Protein AF-A0A847Y600-F1 (afdb_monomer_lite)

Radius of gyration: 29.7 Å; chains: 1; bounding box: 43×110×58 Å

Sequence (163 aa):
MSGNIWHEGTRDFLIGTSVIGIFGCAVLGFAYVFSPKDSNVSLPEPTPIVFQTETADFIKDNPAIPTEIPTAVDSGILNPLTGTFYPRASDPSNLARACVSLPSGGTVFGGMAVLGPNPSRFNDIQEAEIFSPQGASLGKADTGSIPNTFSLVRPGTVVCQNR

Secondary structure (DSSP, 8-state):
------------SSSTTSSTTTTGGGSTTSS-S---------PPP-------------------------------EE-TTT--EE-EE--TTSS---EEE--TT--HHHHHHHHSS-TT-TTS--EEEEE-TTS-EEEEEETTB--GGGGGPPTT-EEEE--

Structure (mmCIF, N/CA/C/O backbone):
data_AF-A0A847Y600-F1
#
_entry.id   AF-A0A847Y600-F1
#
loop_
_atom_site.group_PDB
_atom_site.id
_atom_site.type_symbol
_atom_site.label_atom_id
_atom_site.label_alt_id
_atom_site.label_comp_id
_atom_site.label_asym_id
_atom_site.label_entity_id
_atom_site.label_seq_id
_atom_site.pdbx_PDB_ins_code
_atom_site.Cartn_x
_atom_site.Cartn_y
_atom_site.Cartn_z
_atom_site.occupancy
_atom_site.B_iso_or_equiv
_atom_site.auth_seq_id
_atom_site.auth_comp_id
_atom_site.auth_asym_id
_atom_site.auth_atom_id
_atom_site.pdbx_PDB_model_num
ATOM 1 N N . MET A 1 1 ? -23.376 -54.071 -23.435 1.00 44.19 1 MET A N 1
ATOM 2 C CA . MET A 1 1 ? -22.757 -54.265 -22.110 1.00 44.19 1 MET A CA 1
ATOM 3 C C . MET A 1 1 ? -22.880 -52.953 -21.366 1.00 44.19 1 MET A C 1
ATOM 5 O O . MET A 1 1 ? -22.422 -51.935 -21.865 1.00 44.19 1 MET A O 1
ATOM 9 N N . SER A 1 2 ? -23.646 -52.995 -20.282 1.00 44.16 2 SER A N 1
ATOM 10 C CA . SER A 1 2 ? -24.051 -51.875 -19.434 1.00 44.16 2 SER A CA 1
ATOM 11 C C . SER A 1 2 ? -22.929 -51.428 -18.498 1.00 44.16 2 SER A C 1
ATOM 13 O O . SER A 1 2 ? -22.090 -52.245 -18.125 1.00 44.16 2 SER A O 1
ATOM 15 N N . GLY A 1 3 ? -22.978 -50.172 -18.048 1.00 40.69 3 GLY A N 1
ATOM 16 C CA . GLY A 1 3 ? -22.152 -49.696 -16.940 1.00 40.69 3 GLY A CA 1
ATOM 17 C C . GLY A 1 3 ? -22.361 -48.219 -16.613 1.00 40.69 3 GLY A C 1
ATOM 18 O O . GLY A 1 3 ? -21.469 -47.417 -16.850 1.00 40.69 3 GLY A O 1
ATOM 19 N N . ASN A 1 4 ? -23.534 -47.866 -16.078 1.00 46.00 4 ASN A N 1
ATOM 20 C CA . ASN A 1 4 ? -23.754 -46.592 -15.386 1.00 46.00 4 ASN A CA 1
ATOM 21 C C . ASN A 1 4 ? -23.179 -46.707 -13.969 1.00 46.00 4 ASN A C 1
ATOM 23 O O . ASN A 1 4 ? -23.604 -47.587 -13.221 1.00 46.00 4 ASN A O 1
ATOM 27 N N . ILE A 1 5 ? -22.264 -45.814 -13.591 1.00 57.59 5 ILE A N 1
ATOM 28 C CA . ILE A 1 5 ? -21.802 -45.663 -12.207 1.00 57.59 5 ILE A CA 1
ATOM 29 C C . ILE A 1 5 ? -22.367 -44.345 -11.687 1.00 57.59 5 ILE A C 1
ATOM 31 O O . ILE A 1 5 ? -21.894 -43.260 -12.014 1.00 57.59 5 ILE A O 1
ATOM 35 N N . TRP A 1 6 ? -23.435 -44.482 -10.910 1.00 45.81 6 TRP A N 1
ATOM 36 C CA . TRP A 1 6 ? -23.969 -43.457 -10.031 1.00 45.81 6 TRP A CA 1
ATOM 37 C C . TRP A 1 6 ? -23.053 -43.355 -8.812 1.00 45.81 6 TRP A C 1
ATOM 39 O O . TRP A 1 6 ? -22.753 -44.375 -8.195 1.00 45.81 6 TRP A O 1
ATOM 49 N N . HIS A 1 7 ? -22.625 -42.145 -8.456 1.00 49.94 7 HIS A N 1
ATOM 50 C CA . HIS A 1 7 ? -22.020 -41.880 -7.154 1.00 49.94 7 HIS A CA 1
ATOM 51 C C . HIS A 1 7 ? -22.979 -41.010 -6.340 1.00 49.94 7 HIS A C 1
ATOM 53 O O . HIS A 1 7 ? -23.033 -39.789 -6.477 1.00 49.94 7 HIS A O 1
ATOM 59 N N . GLU A 1 8 ? -23.776 -41.699 -5.527 1.00 53.53 8 GLU A N 1
ATOM 60 C CA . GLU A 1 8 ? -24.417 -41.176 -4.325 1.00 53.53 8 GLU A CA 1
ATOM 61 C C . GLU A 1 8 ? -23.363 -40.909 -3.238 1.00 53.53 8 GLU A C 1
ATOM 63 O O . GLU A 1 8 ? -22.351 -41.606 -3.144 1.00 53.53 8 GLU A O 1
ATOM 68 N N . GLY A 1 9 ? -23.634 -39.916 -2.390 1.00 45.69 9 GLY A N 1
ATOM 69 C CA . GLY A 1 9 ? -22.850 -39.583 -1.199 1.00 45.69 9 GLY A CA 1
ATOM 70 C C . GLY A 1 9 ? -22.326 -38.155 -1.291 1.00 45.69 9 GLY A C 1
ATOM 71 O O . GLY A 1 9 ? -21.304 -37.892 -1.906 1.00 45.69 9 GLY A O 1
ATOM 72 N N . THR A 1 10 ? -22.973 -37.155 -0.702 1.00 49.53 10 THR A N 1
ATOM 73 C CA . THR A 1 10 ? -22.933 -36.971 0.755 1.00 49.53 10 THR A CA 1
ATOM 74 C C . THR A 1 10 ? -23.947 -35.887 1.144 1.00 49.53 10 THR A C 1
ATOM 76 O O . THR A 1 10 ? -23.755 -34.705 0.868 1.00 49.53 10 THR A O 1
ATOM 79 N N . ARG A 1 11 ? -25.058 -36.289 1.774 1.00 48.00 11 ARG A N 1
ATOM 80 C CA . ARG A 1 11 ? -26.114 -35.404 2.312 1.00 48.00 11 ARG A CA 1
ATOM 81 C C . ARG A 1 11 ? -25.978 -35.217 3.832 1.00 48.00 11 ARG A C 1
ATOM 83 O O . ARG A 1 11 ? -26.984 -35.060 4.510 1.00 48.00 11 ARG A O 1
ATOM 90 N N . ASP A 1 12 ? -24.752 -35.178 4.357 1.00 49.41 12 ASP A N 1
ATOM 91 C CA . ASP A 1 12 ? -24.496 -35.164 5.811 1.00 49.41 12 ASP A CA 1
ATOM 92 C C . ASP A 1 12 ? -23.883 -33.857 6.345 1.00 49.41 12 ASP A C 1
ATOM 94 O O . ASP A 1 12 ? -23.411 -33.806 7.477 1.00 49.41 12 ASP A O 1
ATOM 98 N N . PHE A 1 13 ? -23.901 -32.762 5.577 1.00 45.06 13 PHE A N 1
ATOM 99 C CA . PHE A 1 13 ? -23.279 -31.496 6.008 1.00 45.06 13 PHE A CA 1
ATOM 100 C C . PHE A 1 13 ? -24.255 -30.452 6.586 1.00 45.06 13 PHE A C 1
ATOM 102 O O . PHE A 1 13 ? -23.884 -29.304 6.810 1.00 45.06 13 PHE A O 1
ATOM 109 N N . LEU A 1 14 ? -25.514 -30.821 6.839 1.00 48.62 14 LEU A N 1
ATOM 110 C CA . LEU A 1 14 ? -26.571 -29.869 7.225 1.00 48.62 14 LEU A CA 1
ATOM 111 C C . LEU A 1 14 ? -26.947 -29.870 8.715 1.00 48.62 14 LEU A C 1
ATOM 113 O O . LEU A 1 14 ? -27.853 -29.143 9.108 1.00 48.62 14 LEU A O 1
ATOM 117 N N . ILE A 1 15 ? -26.248 -30.632 9.563 1.00 48.16 15 ILE A N 1
ATOM 118 C CA . ILE A 1 15 ? -26.605 -30.762 10.992 1.00 48.16 15 ILE A CA 1
ATOM 119 C C . ILE A 1 15 ? -25.592 -30.056 11.925 1.00 48.16 15 ILE A C 1
ATOM 121 O O . ILE A 1 15 ? -25.885 -29.809 13.092 1.00 48.16 15 ILE A O 1
ATOM 125 N N . GLY A 1 16 ? -24.431 -29.621 11.421 1.00 40.66 16 GLY A N 1
ATOM 126 C CA . GLY A 1 16 ? -23.378 -28.991 12.238 1.00 40.66 16 GLY A CA 1
ATOM 127 C C . GLY A 1 16 ? -23.543 -27.492 12.533 1.00 40.66 16 GLY A C 1
ATOM 128 O O . GLY A 1 16 ? -22.835 -26.959 13.382 1.00 40.66 16 GLY A O 1
ATOM 129 N N . THR A 1 17 ? -24.455 -26.786 11.860 1.00 48.31 17 THR A N 1
ATOM 130 C CA . THR A 1 17 ? -24.542 -25.311 11.919 1.00 48.31 17 THR A CA 1
ATOM 131 C C . THR A 1 17 ? -25.594 -24.768 12.891 1.00 48.31 17 THR A C 1
ATOM 133 O O . THR A 1 17 ? -25.634 -23.563 13.124 1.00 48.31 17 THR A O 1
ATOM 136 N N . SER A 1 18 ? -26.417 -25.621 13.513 1.00 45.75 18 SER A N 1
ATOM 137 C CA . SER A 1 18 ? -27.538 -25.169 14.363 1.00 45.75 18 SER A CA 1
ATOM 138 C C . SER A 1 18 ? -27.221 -24.960 15.851 1.00 45.75 18 SER A C 1
ATOM 140 O O . SER A 1 18 ? -28.049 -24.392 16.556 1.00 45.75 18 SER A O 1
ATOM 142 N N . VAL A 1 19 ? -26.051 -25.360 1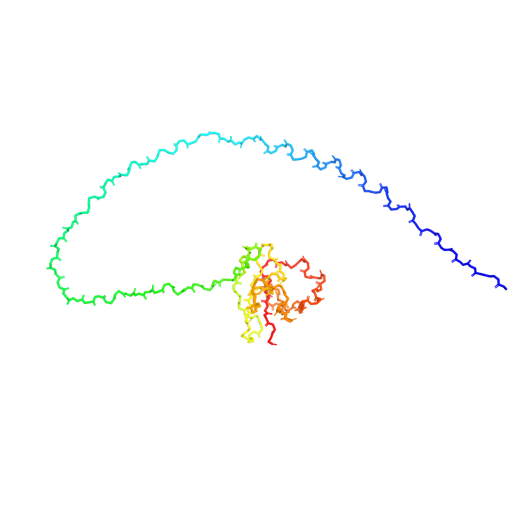6.364 1.00 47.41 19 VAL A N 1
ATOM 143 C CA . VAL A 1 19 ? -25.789 -25.305 17.825 1.00 47.41 19 VAL A CA 1
ATOM 144 C C . VAL A 1 19 ? -24.947 -24.092 18.255 1.00 47.41 19 VAL A C 1
ATOM 146 O O . VAL A 1 19 ? -24.975 -23.695 19.416 1.00 47.41 19 VAL A O 1
ATOM 149 N N . ILE A 1 20 ? -24.258 -23.417 17.329 1.00 47.16 20 ILE A N 1
ATOM 150 C CA . ILE A 1 20 ? -23.389 -22.268 17.664 1.00 47.16 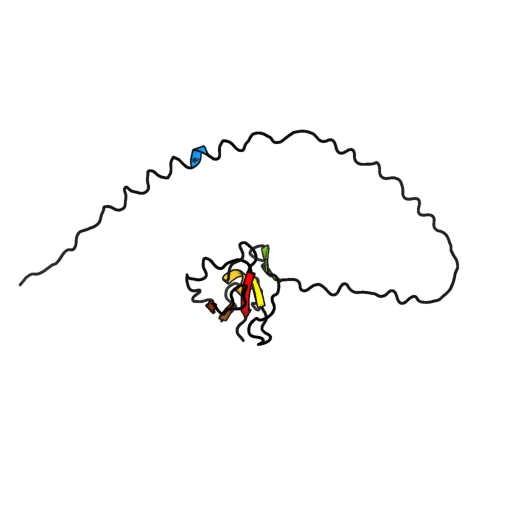20 ILE A CA 1
ATOM 151 C C . ILE A 1 20 ? -24.171 -20.934 17.683 1.00 47.16 20 ILE A C 1
ATOM 153 O O . ILE A 1 20 ? -23.734 -19.960 18.291 1.00 47.16 20 ILE A O 1
ATOM 157 N N . GLY A 1 21 ? -25.377 -20.893 17.102 1.00 42.66 21 GLY A N 1
ATOM 158 C CA . GLY A 1 21 ? -26.197 -19.678 16.995 1.00 42.66 21 GLY A CA 1
ATOM 159 C C . GLY A 1 21 ? -26.925 -19.227 18.270 1.00 42.66 21 GLY A C 1
ATOM 160 O O . GLY A 1 21 ? -27.459 -18.124 18.284 1.00 42.66 21 GLY A O 1
ATOM 161 N N . ILE A 1 22 ? -26.958 -20.032 19.340 1.00 51.53 22 ILE A N 1
ATOM 162 C CA . ILE A 1 22 ? -27.783 -19.733 20.532 1.00 51.53 22 ILE A CA 1
ATOM 163 C C . ILE A 1 22 ? -26.948 -19.193 21.708 1.00 51.53 22 ILE A C 1
ATOM 165 O O . ILE A 1 22 ? -27.457 -18.432 22.526 1.00 51.53 22 ILE A O 1
ATOM 169 N N . PHE A 1 23 ? -25.643 -19.481 21.771 1.00 46.44 23 PHE A N 1
ATOM 170 C CA . PHE A 1 23 ? -24.792 -19.008 22.876 1.00 46.44 23 PHE A CA 1
ATOM 171 C C . PHE A 1 23 ? -24.203 -17.598 22.680 1.00 46.44 23 PHE A C 1
ATOM 173 O O . PHE A 1 23 ? -23.770 -16.980 23.650 1.00 46.44 23 PHE A O 1
ATOM 180 N N . GLY A 1 24 ? -24.228 -17.043 21.462 1.00 40.22 24 GLY A N 1
ATOM 181 C CA . GLY A 1 24 ? -23.686 -15.703 21.178 1.00 40.22 24 GLY A CA 1
ATOM 182 C C . GLY A 1 24 ? -24.579 -14.532 21.614 1.00 40.22 24 GLY A C 1
ATOM 183 O O . GLY A 1 24 ? -24.079 -13.434 21.847 1.00 40.22 24 GLY A O 1
ATOM 184 N N . CYS A 1 25 ? -25.888 -14.747 21.778 1.00 47.16 25 CYS A N 1
ATOM 185 C CA . CYS A 1 25 ? -26.829 -13.674 22.129 1.00 47.16 25 CYS A CA 1
ATOM 186 C C . CYS A 1 25 ? -26.863 -13.320 23.627 1.00 47.16 25 CYS A C 1
ATOM 188 O O . CYS A 1 25 ? -27.445 -12.301 23.985 1.00 47.16 25 CYS A O 1
ATOM 190 N N . ALA A 1 26 ? -26.224 -14.099 24.506 1.00 46.31 26 ALA A N 1
ATOM 191 C CA . ALA A 1 26 ? -26.248 -13.837 25.950 1.00 46.31 26 ALA A CA 1
ATOM 192 C C . ALA A 1 26 ? -25.151 -12.866 26.437 1.00 46.31 26 ALA A C 1
ATOM 194 O O . ALA A 1 26 ? -25.263 -12.329 27.536 1.00 46.31 26 ALA A O 1
ATOM 195 N N . VAL A 1 27 ? -24.109 -12.598 25.639 1.00 49.31 27 VAL A N 1
ATOM 196 C CA . VAL A 1 27 ? -22.963 -11.765 26.075 1.00 49.31 27 VAL A CA 1
ATOM 197 C C . VAL A 1 27 ? -23.139 -10.278 25.727 1.00 49.31 27 VAL A C 1
ATOM 199 O O . VAL A 1 27 ? -22.507 -9.420 26.335 1.00 49.31 27 VAL A O 1
ATOM 202 N N . LEU A 1 28 ? -24.063 -9.931 24.825 1.00 48.41 28 LEU A N 1
ATOM 203 C CA . LEU A 1 28 ? -24.344 -8.531 24.467 1.00 48.41 28 LEU A CA 1
ATOM 204 C C . LEU A 1 28 ? -25.354 -7.833 25.400 1.00 48.41 28 LEU A C 1
ATOM 206 O O . LEU A 1 28 ? -25.589 -6.637 25.257 1.00 48.41 28 LEU A O 1
ATOM 210 N N . GLY A 1 29 ? -25.923 -8.543 26.380 1.00 44.69 29 GLY A N 1
ATOM 211 C CA . GLY A 1 29 ? -26.898 -7.985 27.326 1.00 44.69 29 GLY A CA 1
ATOM 212 C C . GLY A 1 29 ? -26.310 -7.322 28.578 1.00 44.69 29 GLY A C 1
ATOM 213 O O . GLY A 1 29 ? -27.057 -6.701 29.325 1.00 44.69 29 GLY A O 1
ATOM 214 N N . PHE A 1 30 ? -25.000 -7.439 28.836 1.00 44.31 30 PHE A N 1
ATOM 215 C CA . PHE A 1 30 ? -24.411 -7.021 30.121 1.00 44.31 30 PHE A CA 1
ATOM 216 C C . PHE A 1 30 ? -23.583 -5.726 30.079 1.00 44.31 30 PHE A C 1
ATOM 218 O O . PHE A 1 30 ? -23.104 -5.275 31.114 1.00 44.31 30 PHE A O 1
ATOM 225 N N . ALA A 1 31 ? -23.440 -5.086 28.916 1.00 46.91 31 ALA A N 1
ATOM 226 C CA . ALA A 1 31 ? -22.665 -3.847 28.775 1.00 46.91 31 ALA A CA 1
ATOM 227 C C . ALA A 1 31 ? -23.527 -2.564 28.777 1.00 46.91 31 ALA A C 1
ATOM 229 O O . ALA A 1 31 ? -23.074 -1.523 28.313 1.00 46.91 31 ALA A O 1
ATOM 230 N N . TYR A 1 32 ? -24.771 -2.629 29.274 1.00 48.75 32 TYR A N 1
ATOM 231 C CA . TYR A 1 32 ? -25.732 -1.511 29.247 1.00 48.75 32 TYR A CA 1
ATOM 232 C C . TYR A 1 32 ? -26.017 -0.872 30.616 1.00 48.75 32 TYR A C 1
ATOM 234 O O . TYR A 1 32 ? -27.071 -0.271 30.819 1.00 48.75 32 TYR A O 1
ATOM 242 N N . VAL A 1 33 ? -25.097 -0.975 31.575 1.00 53.62 33 VAL A N 1
ATOM 243 C CA . VAL A 1 33 ? -25.223 -0.288 32.867 1.00 53.62 33 VAL A CA 1
ATOM 244 C C . VAL A 1 33 ? -23.884 0.356 33.200 1.00 53.62 33 VAL A C 1
ATOM 246 O O . VAL A 1 33 ? -22.852 -0.282 33.044 1.00 53.62 33 VAL A O 1
ATOM 249 N N . PHE A 1 34 ? -23.935 1.607 33.658 1.00 51.44 34 PHE A N 1
ATOM 250 C CA . PHE A 1 34 ? -22.830 2.534 33.956 1.00 51.44 34 PHE A CA 1
ATOM 251 C C . PHE A 1 34 ? -22.450 3.506 32.834 1.00 51.44 34 PHE A C 1
ATOM 253 O O . PHE A 1 34 ? -21.294 3.619 32.443 1.00 51.44 34 PHE A O 1
ATOM 260 N N . SER A 1 35 ? -23.420 4.321 32.413 1.00 49.97 35 SER A N 1
ATOM 261 C CA . SER A 1 35 ? -23.106 5.697 32.017 1.00 49.97 35 SER A CA 1
ATOM 262 C C . SER A 1 35 ? -23.304 6.587 33.254 1.00 49.97 35 SER A C 1
ATOM 264 O O . SER A 1 35 ? -24.455 6.809 33.642 1.00 49.97 35 SER A O 1
ATOM 266 N N . PRO A 1 36 ? -22.236 7.036 33.943 1.00 58.03 36 PRO A N 1
ATOM 267 C CA . PRO A 1 36 ? -22.376 7.987 35.035 1.00 58.03 36 PRO A CA 1
ATOM 268 C C . PRO A 1 36 ? -22.911 9.311 34.490 1.00 58.03 36 PRO A C 1
ATOM 270 O O . PRO A 1 36 ? -22.409 9.870 33.515 1.00 58.03 36 PRO A O 1
ATOM 273 N N . LYS A 1 37 ? -23.988 9.761 35.126 1.00 47.34 37 LYS A N 1
ATOM 274 C CA . LYS A 1 37 ? -24.637 11.045 34.913 1.00 47.34 37 LYS A CA 1
ATOM 275 C C . LYS A 1 37 ? -23.839 12.135 35.638 1.00 47.34 37 LYS A C 1
ATOM 277 O O . LYS A 1 37 ? -23.336 11.902 36.733 1.00 47.34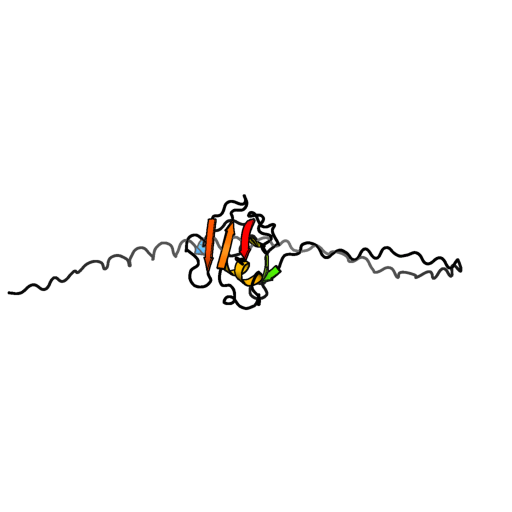 37 LYS A O 1
ATOM 282 N N . ASP A 1 38 ? -23.825 13.310 35.020 1.00 45.94 38 ASP A N 1
ATOM 283 C CA . ASP A 1 38 ? -23.547 14.623 35.604 1.00 45.94 38 ASP A CA 1
ATOM 284 C C . ASP A 1 38 ? -22.082 14.982 35.908 1.00 45.94 38 ASP A C 1
ATOM 286 O O . ASP A 1 38 ? -21.500 14.688 36.949 1.00 45.94 38 ASP A O 1
ATOM 290 N N . SER A 1 39 ? -21.513 15.785 35.011 1.00 47.91 39 SER A N 1
ATOM 291 C CA . SER A 1 39 ? -20.524 16.796 35.379 1.00 47.91 39 SER A CA 1
ATOM 292 C C . SER A 1 39 ? -20.883 18.086 34.656 1.00 47.91 39 SER A C 1
ATOM 294 O O . SER A 1 39 ? -20.605 18.263 33.472 1.00 47.91 39 SER A O 1
ATOM 296 N N . ASN A 1 40 ? -21.562 18.966 35.395 1.00 52.91 40 ASN A N 1
ATOM 297 C CA . ASN A 1 40 ? -21.727 20.376 35.066 1.00 52.91 40 ASN A CA 1
ATOM 298 C C . ASN A 1 40 ? -20.336 21.003 34.916 1.00 52.91 40 ASN A C 1
ATOM 300 O O . ASN A 1 40 ? -19.716 21.408 35.898 1.00 52.91 40 ASN A O 1
ATOM 304 N N . VAL A 1 41 ? -19.841 21.081 33.684 1.00 52.91 41 VAL A N 1
ATOM 305 C CA . VAL A 1 41 ? -18.726 21.962 33.344 1.00 52.91 41 VAL A CA 1
ATOM 306 C C . VAL A 1 41 ? -19.312 23.363 33.222 1.00 52.91 41 VAL A C 1
ATOM 308 O O . VAL A 1 41 ? -19.941 23.708 32.225 1.00 52.91 41 VAL A O 1
ATOM 311 N N . SER A 1 42 ? -19.149 24.153 34.282 1.00 53.66 42 SER A N 1
ATOM 312 C CA . SER A 1 42 ? -19.360 25.598 34.244 1.00 53.66 42 SER A CA 1
ATOM 313 C C . SER A 1 42 ? -18.429 26.181 33.184 1.00 53.66 42 SER A C 1
ATOM 315 O O . SER A 1 42 ? -17.212 26.185 33.371 1.00 53.66 42 SER A O 1
ATOM 317 N N . LEU A 1 43 ? -18.987 26.654 32.067 1.00 59.72 43 LEU A N 1
ATOM 318 C CA . LEU A 1 43 ? -18.239 27.487 31.131 1.00 59.72 43 LEU A CA 1
ATOM 319 C C . LEU A 1 43 ? -17.816 28.763 31.873 1.00 59.72 43 LEU A C 1
ATOM 321 O O . LEU A 1 43 ? -18.680 29.413 32.468 1.00 59.72 43 LEU A O 1
ATOM 325 N N . PRO A 1 44 ? -16.528 29.141 31.865 1.00 65.12 44 PRO A N 1
ATOM 326 C CA . PRO A 1 44 ? -16.143 30.466 32.310 1.00 65.12 44 PRO A CA 1
ATOM 327 C C . PRO A 1 44 ? -16.755 31.504 31.364 1.00 65.12 44 PRO A C 1
ATOM 329 O O . PRO A 1 44 ? -16.698 31.373 30.139 1.00 65.12 44 PRO A O 1
ATOM 332 N N . GLU A 1 45 ? -17.376 32.513 31.964 1.00 68.19 45 GLU A N 1
ATOM 333 C CA . GLU A 1 45 ? -17.922 33.693 31.301 1.00 68.19 45 GLU A CA 1
ATOM 334 C C . GLU A 1 45 ? -16.845 34.328 30.398 1.00 68.19 45 GLU A C 1
ATOM 336 O O . GLU A 1 45 ? -15.706 34.498 30.846 1.00 68.19 45 GLU A O 1
ATOM 341 N N . PRO A 1 46 ? -17.149 34.660 29.130 1.00 59.09 46 PRO A N 1
ATOM 342 C CA . PRO A 1 46 ? -16.183 35.304 28.255 1.00 59.09 46 PRO A CA 1
ATOM 343 C C . PRO A 1 46 ? -15.891 36.711 28.779 1.00 59.09 46 PRO A C 1
ATOM 345 O O . PRO A 1 46 ? -16.712 37.621 28.665 1.00 59.09 46 PRO A O 1
ATOM 348 N N . THR A 1 47 ? -14.707 36.900 29.354 1.00 62.12 47 THR A N 1
ATOM 349 C CA . THR A 1 47 ? -14.188 38.225 29.683 1.00 62.12 47 THR A CA 1
ATOM 350 C C . THR A 1 47 ? -14.078 39.042 28.393 1.00 62.12 47 THR A C 1
ATOM 352 O O . THR A 1 47 ? -13.473 38.570 27.425 1.00 62.12 47 THR A O 1
ATOM 355 N N . PRO A 1 48 ? -14.636 40.264 28.333 1.00 54.69 48 PRO A N 1
ATOM 356 C CA . PRO A 1 48 ? -14.450 41.125 27.178 1.00 54.69 48 PRO A CA 1
ATOM 357 C C . PRO A 1 48 ? -12.965 41.475 27.059 1.00 54.69 48 PRO A C 1
ATOM 359 O O . PRO A 1 48 ? -12.386 42.122 27.933 1.00 54.69 48 PRO A O 1
ATOM 362 N N . ILE A 1 49 ? -12.344 41.025 25.971 1.00 57.38 49 ILE A N 1
ATOM 363 C CA . ILE A 1 49 ? -10.987 41.413 25.595 1.00 57.38 49 ILE A CA 1
ATOM 364 C C . ILE A 1 49 ? -11.051 42.893 25.216 1.00 57.38 49 ILE A C 1
ATOM 366 O O . ILE A 1 49 ? -11.518 43.260 24.138 1.00 57.38 49 ILE A O 1
ATOM 370 N N . VAL A 1 50 ? -10.618 43.758 26.132 1.00 52.12 50 VAL A N 1
ATOM 371 C CA . VAL A 1 50 ? -10.373 45.170 25.840 1.00 52.12 50 VAL A CA 1
ATOM 372 C C . VAL A 1 50 ? -9.136 45.225 24.949 1.00 52.12 50 VAL A C 1
ATOM 374 O O . VAL A 1 50 ? -8.013 45.070 25.423 1.00 52.12 50 VAL A O 1
ATOM 377 N N . PHE A 1 51 ? -9.341 45.426 23.648 1.00 50.12 51 PHE A N 1
ATOM 378 C CA . PHE A 1 51 ? -8.266 45.786 22.729 1.00 50.12 51 PHE A CA 1
ATOM 379 C C . PHE A 1 51 ? -7.772 47.189 23.092 1.00 50.12 51 PHE A C 1
ATOM 381 O O . PHE A 1 51 ? -8.324 48.196 22.647 1.00 50.12 51 PHE A O 1
ATOM 388 N N . GLN A 1 52 ? -6.733 47.265 23.924 1.00 48.34 52 GLN A N 1
ATOM 389 C CA . GLN A 1 52 ? -5.936 48.478 24.024 1.00 48.34 52 GLN A CA 1
ATOM 390 C C . GLN A 1 52 ? -5.173 48.624 22.710 1.00 48.34 52 GLN A C 1
ATOM 392 O O . GLN A 1 52 ? -4.225 47.897 22.426 1.00 48.34 52 GLN A O 1
ATOM 397 N N . THR A 1 53 ? -5.651 49.543 21.877 1.00 56.25 53 THR A N 1
ATOM 398 C CA . THR A 1 53 ? -4.891 50.028 20.730 1.00 56.25 53 THR A CA 1
ATOM 399 C C . THR A 1 53 ? -3.844 50.984 21.291 1.00 56.25 53 THR A C 1
ATOM 401 O O . THR A 1 53 ? -4.110 52.173 21.449 1.00 56.25 53 THR A O 1
ATOM 404 N N . GLU A 1 54 ? -2.679 50.460 21.677 1.00 52.34 54 GLU A N 1
ATOM 405 C CA . GLU A 1 54 ? -1.503 51.307 21.844 1.00 52.34 54 GLU A CA 1
ATOM 406 C C . GLU A 1 54 ? -1.073 51.772 20.454 1.00 52.34 54 GLU A C 1
ATOM 408 O O . GLU A 1 54 ? 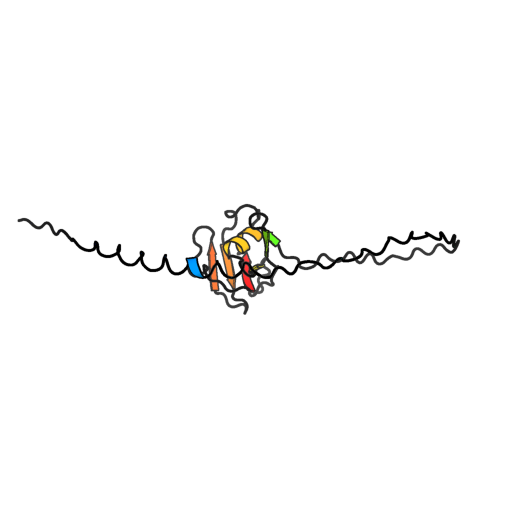-0.539 51.016 19.643 1.00 52.34 54 GLU A O 1
ATOM 413 N N . THR A 1 55 ? -1.350 53.041 20.171 1.00 57.31 55 THR A N 1
ATOM 414 C CA . THR A 1 55 ? -0.775 53.767 19.044 1.00 57.31 55 THR A CA 1
ATOM 415 C C . THR A 1 55 ? 0.714 53.973 19.329 1.00 57.31 55 THR A C 1
ATOM 417 O O . THR A 1 55 ? 1.123 55.014 19.839 1.00 57.31 55 THR A O 1
ATOM 420 N N . ALA A 1 56 ? 1.523 52.951 19.050 1.00 50.66 56 ALA A N 1
ATOM 421 C CA . ALA A 1 56 ? 2.975 53.047 19.052 1.00 50.66 56 ALA A CA 1
ATOM 422 C C . ALA A 1 56 ? 3.454 53.386 17.636 1.00 50.66 56 ALA A C 1
ATOM 424 O O . ALA A 1 56 ? 3.542 52.545 16.743 1.00 50.66 56 ALA A O 1
ATOM 425 N N . ASP A 1 57 ? 3.727 54.668 17.453 1.00 54.53 57 ASP A N 1
ATOM 426 C CA . ASP A 1 57 ? 4.286 55.282 16.261 1.00 54.53 57 ASP A CA 1
ATOM 427 C C . ASP A 1 57 ? 5.802 55.017 16.220 1.00 54.53 57 ASP A C 1
ATOM 429 O O . ASP A 1 57 ? 6.574 55.856 16.664 1.00 54.53 57 ASP A O 1
ATOM 433 N N . PHE A 1 58 ? 6.262 53.833 15.784 1.00 42.88 58 PHE A N 1
ATOM 434 C CA . PHE A 1 58 ? 7.704 53.558 15.657 1.00 42.88 58 PHE A CA 1
ATOM 435 C C . PHE A 1 58 ? 8.068 52.619 14.486 1.00 42.88 58 PHE A C 1
ATOM 437 O O . PHE A 1 58 ? 7.858 51.414 14.520 1.00 42.88 58 PHE A O 1
ATOM 444 N N . ILE A 1 59 ? 8.726 53.243 13.503 1.00 51.94 59 ILE A N 1
ATOM 445 C CA . ILE A 1 59 ? 9.831 52.756 12.656 1.00 51.94 59 ILE A CA 1
ATOM 446 C C . ILE A 1 59 ? 9.526 51.682 11.595 1.00 51.94 59 ILE A C 1
ATOM 448 O O . ILE A 1 59 ? 9.332 50.496 11.834 1.00 51.94 59 ILE A O 1
ATOM 452 N N . LYS A 1 60 ? 9.640 52.169 10.356 1.00 49.59 60 LYS A N 1
ATOM 453 C CA . LYS A 1 60 ? 9.844 51.472 9.088 1.00 49.59 60 LYS A CA 1
ATOM 454 C C . LYS A 1 60 ? 11.120 50.618 9.123 1.00 49.59 60 LYS A C 1
ATOM 456 O O . LYS A 1 60 ? 12.146 51.032 8.601 1.00 49.59 60 LYS A O 1
ATOM 461 N N . ASP A 1 61 ? 11.012 49.416 9.663 1.00 48.97 61 ASP A N 1
ATOM 462 C CA . ASP A 1 61 ? 11.869 48.289 9.309 1.00 48.97 61 ASP A CA 1
ATOM 463 C C . ASP A 1 61 ? 10.946 47.122 9.001 1.00 48.97 61 ASP A C 1
ATOM 465 O O . ASP A 1 61 ? 10.236 46.649 9.876 1.00 48.97 61 ASP A O 1
ATOM 469 N N . ASN A 1 62 ? 10.900 46.721 7.730 1.00 53.78 62 ASN A N 1
ATOM 470 C CA . ASN A 1 62 ? 10.144 45.568 7.256 1.00 53.78 62 ASN A CA 1
ATOM 471 C C . ASN A 1 62 ? 10.731 44.312 7.916 1.00 53.78 62 ASN A C 1
ATOM 473 O O . ASN A 1 62 ? 11.776 43.843 7.449 1.00 53.78 62 ASN A O 1
ATOM 477 N N . PRO A 1 63 ? 10.118 43.746 8.973 1.00 48.25 63 PRO A N 1
ATOM 478 C CA . PRO A 1 63 ? 10.560 42.463 9.462 1.00 48.25 63 PRO A CA 1
ATOM 479 C C . PRO A 1 63 ? 10.087 41.497 8.387 1.00 48.25 63 PRO A C 1
ATOM 481 O O . PRO A 1 63 ? 8.885 41.351 8.162 1.00 48.25 63 PRO A O 1
ATOM 484 N N . ALA A 1 64 ? 11.019 40.866 7.677 1.00 55.81 64 ALA A N 1
ATOM 485 C CA . ALA A 1 64 ? 10.682 39.658 6.953 1.00 55.81 64 ALA A CA 1
ATOM 486 C C . ALA A 1 64 ? 10.146 38.687 8.007 1.00 55.81 64 ALA A C 1
ATOM 488 O O . ALA A 1 64 ? 10.922 38.044 8.709 1.00 55.81 64 ALA A O 1
ATOM 489 N N . ILE A 1 65 ? 8.822 38.655 8.182 1.00 53.66 65 ILE A N 1
ATOM 490 C CA . ILE A 1 65 ? 8.145 37.591 8.903 1.00 53.66 65 ILE A CA 1
ATOM 491 C C . ILE A 1 65 ? 8.660 36.339 8.204 1.00 53.66 65 ILE A C 1
ATOM 493 O O . ILE A 1 65 ? 8.439 36.221 6.990 1.00 53.66 65 ILE A O 1
ATOM 497 N N . PRO A 1 66 ? 9.392 35.443 8.890 1.00 49.12 66 PRO A N 1
ATOM 498 C CA . PRO A 1 66 ? 9.680 34.149 8.323 1.00 49.12 66 PRO A CA 1
ATOM 499 C C . PRO A 1 66 ? 8.307 33.532 8.114 1.00 49.12 66 PRO A C 1
ATOM 501 O O . PRO A 1 66 ? 7.645 33.095 9.051 1.00 49.12 66 PRO A O 1
ATOM 504 N N . THR A 1 67 ? 7.825 33.586 6.878 1.00 51.75 67 THR A N 1
ATOM 505 C CA . THR A 1 67 ? 6.721 32.749 6.458 1.00 51.75 67 THR A CA 1
ATOM 506 C C . THR A 1 67 ? 7.356 31.375 6.354 1.00 51.75 67 THR A C 1
ATOM 508 O O . THR A 1 67 ? 7.705 30.917 5.269 1.00 51.75 67 THR A O 1
ATOM 511 N N . GLU A 1 68 ? 7.592 30.740 7.504 1.00 47.28 68 GLU A N 1
ATOM 512 C CA . GLU A 1 68 ? 7.584 29.293 7.562 1.00 47.28 68 GLU A CA 1
ATOM 513 C C . GLU A 1 68 ? 6.170 28.913 7.142 1.00 47.28 68 GLU A C 1
ATOM 515 O O . GLU A 1 68 ? 5.238 28.840 7.938 1.00 47.28 68 GLU A O 1
ATOM 520 N N . ILE A 1 69 ? 5.987 28.760 5.831 1.00 51.81 69 ILE A N 1
ATOM 521 C CA . ILE A 1 69 ? 4.939 27.905 5.309 1.00 51.81 69 ILE A CA 1
ATOM 522 C C . ILE A 1 69 ? 5.176 26.599 6.064 1.00 51.81 69 ILE A C 1
ATOM 524 O O . ILE A 1 69 ? 6.280 26.063 5.932 1.00 51.81 69 ILE A O 1
ATOM 528 N N . PRO A 1 70 ? 4.240 26.100 6.891 1.00 47.06 70 PRO A N 1
ATOM 529 C CA . PRO A 1 70 ? 4.380 24.753 7.400 1.00 47.06 70 PRO A CA 1
ATOM 530 C C . PRO A 1 70 ? 4.460 23.880 6.155 1.00 47.06 70 PRO A C 1
ATOM 532 O O . PRO A 1 70 ? 3.472 23.730 5.437 1.00 47.06 70 PRO A O 1
ATOM 535 N N . THR A 1 71 ? 5.668 23.417 5.829 1.00 42.91 71 THR A N 1
ATOM 536 C CA . THR A 1 71 ? 5.919 22.493 4.734 1.00 42.91 71 THR A CA 1
ATOM 537 C C . THR A 1 71 ? 4.979 21.342 5.010 1.00 42.91 71 THR A C 1
ATOM 539 O O . THR A 1 71 ? 5.159 20.650 6.011 1.00 42.91 71 THR A O 1
ATOM 542 N N . ALA A 1 72 ? 3.893 21.254 4.236 1.00 49.25 72 ALA A N 1
ATOM 543 C CA . ALA A 1 72 ? 2.823 20.313 4.493 1.00 49.25 72 ALA A CA 1
ATOM 544 C C . ALA A 1 72 ? 3.473 18.939 4.624 1.00 49.25 72 ALA A C 1
ATOM 546 O O . ALA A 1 72 ? 4.074 18.432 3.677 1.00 49.25 72 ALA A O 1
ATOM 547 N N . VAL A 1 73 ? 3.432 18.441 5.858 1.00 48.81 73 VAL A N 1
ATOM 548 C CA . VAL A 1 73 ? 4.017 17.193 6.333 1.00 48.81 73 VAL A CA 1
ATOM 549 C C . VAL A 1 73 ? 3.741 16.098 5.316 1.00 48.81 73 VAL A C 1
ATOM 551 O O . VAL A 1 73 ? 2.676 16.137 4.696 1.00 48.81 73 VAL A O 1
ATOM 554 N N . ASP A 1 74 ? 4.677 15.151 5.196 1.00 57.22 74 ASP A N 1
ATOM 555 C CA . ASP A 1 74 ? 4.607 13.817 4.578 1.00 57.22 74 ASP A CA 1
ATOM 556 C C . ASP A 1 74 ? 3.270 13.092 4.811 1.00 57.22 74 ASP A C 1
ATOM 558 O O . ASP A 1 74 ? 3.158 12.061 5.477 1.00 57.22 74 ASP A O 1
ATOM 562 N N . SER A 1 75 ? 2.201 13.671 4.296 1.00 73.62 75 SER A N 1
ATOM 563 C CA . SER A 1 75 ? 0.846 13.317 4.638 1.00 73.62 75 SER A CA 1
ATOM 564 C C . SER A 1 75 ? 0.450 12.247 3.650 1.00 73.62 75 SER A C 1
ATOM 566 O O . SER A 1 75 ? 0.576 12.375 2.429 1.00 73.62 75 SER A O 1
ATOM 568 N N . GLY A 1 76 ? 0.066 11.118 4.225 1.00 85.81 76 GLY A N 1
ATOM 569 C CA . GLY A 1 76 ? -0.583 10.034 3.527 1.00 85.81 76 GLY A CA 1
ATOM 570 C C . GLY A 1 76 ? -1.724 10.468 2.619 1.00 85.81 76 GLY A C 1
ATOM 571 O O . GLY A 1 76 ? -2.131 11.625 2.542 1.00 85.81 76 GLY A O 1
ATOM 572 N N . ILE A 1 77 ? -2.272 9.486 1.930 1.00 90.75 77 ILE A N 1
ATOM 573 C CA . ILE A 1 77 ? -3.364 9.680 0.995 1.00 90.75 77 ILE A CA 1
ATOM 574 C C . ILE A 1 77 ? -4.640 9.178 1.665 1.00 90.75 77 ILE A C 1
ATOM 576 O O . ILE A 1 77 ? -4.713 8.034 2.117 1.00 90.75 77 ILE A O 1
ATOM 580 N N . LEU A 1 78 ? -5.652 10.037 1.755 1.00 90.31 78 LEU A N 1
ATOM 581 C CA . LEU A 1 78 ? -6.978 9.635 2.210 1.00 90.31 78 LEU A CA 1
ATOM 582 C C . LEU A 1 78 ? -7.697 8.915 1.068 1.00 90.31 78 LEU A C 1
ATOM 584 O O . LEU A 1 78 ? -7.869 9.484 -0.007 1.00 90.31 78 LEU A O 1
ATOM 588 N N . ASN A 1 79 ? -8.146 7.683 1.303 1.00 89.25 79 ASN A N 1
ATOM 589 C CA . ASN A 1 79 ? -9.046 7.000 0.385 1.00 89.25 79 ASN A CA 1
ATOM 590 C C . ASN A 1 79 ? -10.447 7.632 0.502 1.00 89.25 79 ASN A C 1
ATOM 592 O O . ASN A 1 79 ? -11.077 7.488 1.553 1.00 89.25 79 ASN A O 1
ATOM 596 N N . PRO A 1 80 ? -10.959 8.315 -0.537 1.00 86.44 80 PRO A N 1
ATOM 597 C CA . PRO A 1 80 ? -12.236 9.023 -0.460 1.00 86.44 80 PRO A CA 1
ATOM 598 C C . PRO A 1 80 ? -13.446 8.082 -0.370 1.00 86.44 80 PRO A C 1
ATOM 600 O O . PRO A 1 80 ? -14.513 8.515 0.055 1.00 86.44 80 PRO A O 1
ATOM 603 N N . LEU A 1 81 ? -13.300 6.807 -0.749 1.00 85.31 81 LEU A N 1
ATOM 604 C CA . LEU A 1 81 ? -14.387 5.826 -0.716 1.00 85.31 81 LEU A CA 1
ATOM 605 C C . LEU A 1 81 ? -14.547 5.194 0.664 1.00 85.31 81 LEU A C 1
ATOM 607 O O . LEU A 1 81 ? -15.665 4.973 1.117 1.00 85.31 81 LEU A O 1
ATOM 611 N N . THR A 1 82 ? -13.430 4.879 1.322 1.00 87.25 82 THR A N 1
ATOM 612 C CA . THR A 1 82 ? -13.446 4.196 2.624 1.00 87.25 82 THR A CA 1
ATOM 613 C C . THR A 1 82 ? -13.211 5.140 3.801 1.00 87.25 82 THR A C 1
ATOM 615 O O . THR A 1 82 ? -13.384 4.733 4.945 1.00 87.25 82 THR A O 1
ATOM 618 N N . GLY A 1 83 ? -12.768 6.377 3.551 1.00 89.44 83 GLY A N 1
ATOM 619 C CA . GLY A 1 83 ? -12.335 7.319 4.588 1.00 89.44 83 GLY A CA 1
ATOM 620 C C . GLY A 1 83 ? -11.038 6.903 5.293 1.00 89.44 83 GLY A C 1
ATOM 621 O O . GLY A 1 83 ? -10.666 7.484 6.309 1.00 89.44 83 GLY A O 1
ATOM 622 N N . THR A 1 84 ? -10.342 5.883 4.787 1.00 90.94 84 THR A N 1
ATOM 623 C CA . THR A 1 84 ? -9.119 5.354 5.398 1.00 90.94 84 THR A CA 1
ATOM 624 C C . THR A 1 84 ? -7.909 6.167 4.952 1.00 90.94 84 THR A C 1
ATOM 626 O O . THR A 1 84 ? -7.687 6.342 3.755 1.00 90.94 84 THR A O 1
ATOM 629 N N . PHE A 1 85 ? -7.103 6.638 5.900 1.00 93.44 85 PHE A N 1
ATOM 630 C CA . PHE A 1 85 ? -5.869 7.367 5.617 1.00 93.44 85 PHE A CA 1
ATOM 631 C C . PHE A 1 85 ? -4.676 6.414 5.495 1.00 93.44 85 PHE A C 1
ATOM 633 O O . PHE A 1 85 ? -4.389 5.668 6.427 1.00 93.44 85 PHE A O 1
ATOM 640 N N . TYR A 1 86 ? -3.973 6.460 4.365 1.00 94.25 86 TYR A N 1
ATOM 641 C CA . TYR A 1 86 ? -2.815 5.620 4.056 1.00 94.25 86 TYR A CA 1
ATOM 642 C C . TYR A 1 86 ? -1.526 6.450 4.112 1.00 94.25 86 TYR A C 1
ATOM 644 O O . TYR A 1 86 ? -1.257 7.192 3.166 1.00 94.25 86 TYR A O 1
ATOM 652 N N . PRO A 1 87 ? -0.718 6.363 5.187 1.00 95.50 87 PRO A N 1
ATOM 653 C CA . PRO A 1 87 ? 0.516 7.137 5.318 1.00 95.50 87 PRO A CA 1
ATOM 654 C C . PRO A 1 87 ? 1.487 6.839 4.176 1.00 95.50 87 PRO A C 1
ATOM 656 O O . PRO A 1 87 ? 1.656 5.675 3.806 1.00 95.50 87 PRO A O 1
ATOM 659 N N . ARG A 1 88 ? 2.160 7.867 3.646 1.00 94.38 88 ARG A N 1
ATOM 660 C CA . ARG A 1 88 ? 3.251 7.658 2.685 1.00 94.38 88 ARG A CA 1
ATOM 661 C C . ARG A 1 88 ? 4.371 6.868 3.356 1.00 94.38 88 ARG A C 1
ATOM 663 O O . ARG A 1 88 ? 4.633 7.037 4.544 1.00 94.38 88 ARG A O 1
ATOM 670 N N . ALA A 1 89 ? 5.009 5.994 2.592 1.00 94.88 89 ALA A N 1
ATOM 671 C CA . ALA A 1 89 ? 6.126 5.183 3.049 1.00 94.88 89 ALA A CA 1
ATOM 672 C C . ALA A 1 89 ? 7.298 5.314 2.075 1.00 94.88 89 ALA A C 1
ATOM 674 O O . ALA A 1 89 ? 7.100 5.541 0.881 1.00 94.88 89 ALA A O 1
ATOM 675 N N . SER A 1 90 ? 8.516 5.146 2.584 1.00 94.38 90 SER A N 1
ATOM 676 C CA . SER A 1 90 ? 9.705 5.027 1.740 1.00 94.38 90 SER A CA 1
ATOM 677 C C . SER A 1 90 ? 9.669 3.717 0.954 1.00 94.38 90 SER A C 1
ATOM 679 O O . SER A 1 90 ? 9.230 2.695 1.479 1.00 94.38 90 SER A O 1
ATOM 681 N N . ASP A 1 91 ? 10.164 3.739 -0.284 1.00 94.75 91 ASP A N 1
ATOM 682 C CA . ASP A 1 91 ? 10.283 2.546 -1.126 1.00 94.75 91 ASP A CA 1
ATOM 683 C C . ASP A 1 91 ? 11.388 1.609 -0.599 1.00 94.75 91 ASP A C 1
ATOM 685 O O . ASP A 1 91 ? 12.569 1.957 -0.707 1.00 94.75 91 ASP A O 1
ATOM 689 N N . PRO A 1 92 ? 11.059 0.403 -0.091 1.00 94.44 92 PRO A N 1
ATOM 690 C CA . PRO A 1 92 ? 12.052 -0.530 0.451 1.00 94.44 92 PRO A CA 1
ATOM 691 C C . PRO A 1 92 ? 13.051 -1.039 -0.597 1.00 94.44 92 PRO A C 1
ATOM 693 O O . PRO A 1 92 ? 14.136 -1.500 -0.252 1.00 94.44 92 PRO A O 1
ATOM 696 N N . SER A 1 93 ? 12.695 -0.957 -1.882 1.00 93.75 93 SER A N 1
ATOM 697 C CA . SER A 1 93 ? 13.544 -1.388 -2.996 1.00 93.75 93 SER A CA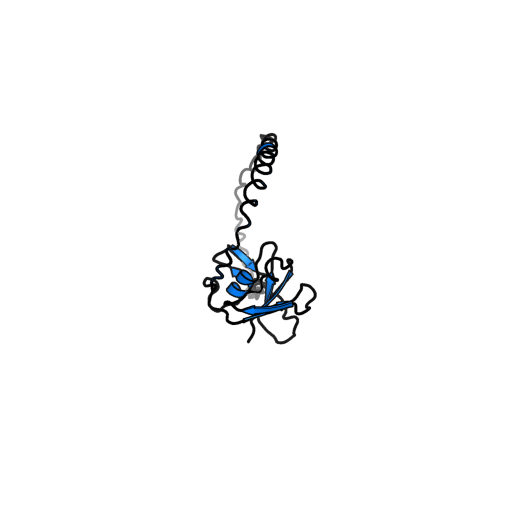 1
ATOM 698 C C . SER A 1 93 ? 14.503 -0.306 -3.502 1.00 93.75 93 SER A C 1
ATOM 700 O O . SER A 1 93 ? 15.339 -0.589 -4.356 1.00 93.75 93 SER A O 1
ATOM 702 N N . ASN A 1 94 ? 14.401 0.926 -2.985 1.00 91.00 94 ASN A N 1
ATOM 703 C CA . ASN A 1 94 ? 15.169 2.093 -3.438 1.00 91.00 94 ASN A CA 1
ATOM 704 C C . ASN A 1 94 ? 14.991 2.434 -4.934 1.00 91.00 94 ASN A C 1
ATOM 706 O O . ASN A 1 94 ? 15.863 3.055 -5.539 1.00 91.00 94 ASN A O 1
ATOM 710 N N . LEU A 1 95 ? 13.856 2.072 -5.542 1.00 90.94 95 LEU A N 1
ATOM 711 C CA . LEU A 1 95 ? 13.543 2.373 -6.948 1.00 90.94 95 LEU A CA 1
ATOM 712 C C . LEU A 1 95 ? 12.812 3.718 -7.132 1.00 90.94 95 LEU A C 1
ATOM 714 O O . LEU A 1 95 ? 12.384 4.055 -8.244 1.00 90.94 95 LEU A O 1
ATOM 718 N N . ALA A 1 96 ? 12.688 4.492 -6.048 1.00 90.00 96 ALA A N 1
ATOM 719 C CA . ALA A 1 96 ? 11.976 5.767 -5.984 1.00 90.00 96 ALA A CA 1
ATOM 720 C C . ALA A 1 96 ? 10.516 5.659 -6.465 1.00 90.00 96 ALA A C 1
ATOM 722 O O . ALA A 1 96 ? 10.032 6.510 -7.215 1.00 90.00 96 ALA A O 1
ATOM 723 N N . ARG A 1 97 ? 9.822 4.582 -6.078 1.00 91.62 97 ARG A N 1
ATOM 724 C CA . ARG A 1 97 ? 8.395 4.380 -6.366 1.00 91.62 97 ARG A CA 1
ATOM 725 C C . ARG A 1 97 ? 7.522 5.085 -5.333 1.00 91.62 97 ARG A C 1
ATOM 727 O O . ARG A 1 97 ? 7.937 5.311 -4.198 1.00 91.62 97 ARG A O 1
ATOM 734 N N . ALA A 1 98 ? 6.296 5.418 -5.728 1.00 91.75 98 ALA A N 1
ATOM 735 C CA . ALA A 1 98 ? 5.294 5.905 -4.792 1.00 91.75 98 ALA A CA 1
ATOM 736 C C . ALA A 1 98 ? 4.791 4.734 -3.942 1.00 91.75 98 ALA A C 1
ATOM 738 O O . ALA A 1 98 ? 4.325 3.729 -4.486 1.00 91.75 98 ALA A O 1
ATOM 739 N N . CYS A 1 99 ? 4.891 4.864 -2.619 1.00 94.50 99 CYS A N 1
ATOM 740 C CA . CYS A 1 99 ? 4.478 3.823 -1.691 1.00 94.50 99 CYS A CA 1
ATOM 741 C C . CYS A 1 99 ? 3.632 4.379 -0.545 1.00 94.50 99 CYS A C 1
ATOM 743 O O . CYS A 1 99 ? 3.807 5.517 -0.099 1.00 94.50 99 CYS A O 1
ATOM 745 N N . VAL A 1 100 ? 2.741 3.536 -0.033 1.00 95.06 100 VAL A N 1
ATOM 746 C CA . VAL A 1 100 ? 1.961 3.788 1.179 1.00 95.06 100 VAL A CA 1
ATOM 747 C C . VAL A 1 100 ? 2.080 2.619 2.144 1.00 95.06 100 VAL A C 1
ATOM 749 O O . VAL A 1 100 ? 2.242 1.473 1.734 1.00 95.06 100 VAL A O 1
ATOM 752 N N . SER A 1 101 ? 1.976 2.901 3.437 1.00 96.38 101 SER A N 1
ATOM 753 C CA . SER A 1 101 ? 1.861 1.877 4.473 1.00 96.38 101 SER A CA 1
ATOM 754 C C . SER A 1 101 ? 0.394 1.583 4.781 1.00 96.38 101 SER A C 1
ATOM 756 O O . SER A 1 101 ? -0.458 2.474 4.771 1.00 96.38 101 SER A O 1
ATOM 758 N N . LEU A 1 102 ? 0.082 0.318 5.057 1.00 95.00 102 LEU A N 1
ATOM 759 C CA . LEU A 1 102 ? -1.251 -0.096 5.470 1.00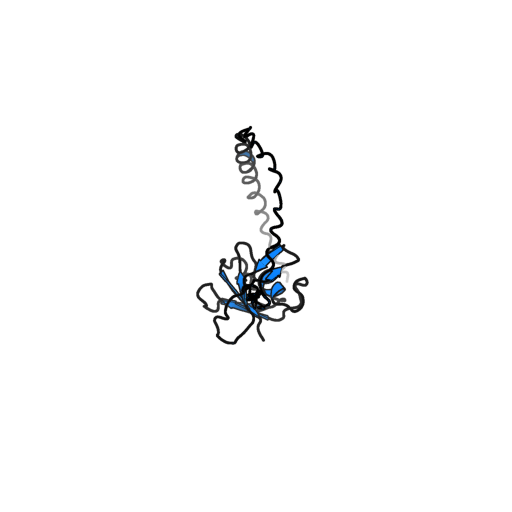 95.00 102 LEU A CA 1
ATOM 760 C C . LEU A 1 102 ? -1.494 0.313 6.930 1.00 95.00 102 LEU A C 1
ATOM 762 O O . LEU A 1 102 ? -0.775 -0.164 7.816 1.00 95.00 102 LEU A O 1
ATOM 766 N N . PRO A 1 103 ? -2.522 1.130 7.216 1.00 94.31 103 PRO A N 1
ATOM 767 C CA . PRO A 1 103 ? -2.956 1.383 8.584 1.00 94.31 103 PRO A CA 1
ATOM 768 C C . PRO A 1 103 ? -3.655 0.149 9.178 1.00 94.31 103 PRO A C 1
ATOM 770 O O . PRO A 1 103 ? -3.927 -0.840 8.491 1.00 94.31 103 PRO A O 1
ATOM 773 N N . SER A 1 104 ? -4.006 0.219 10.465 1.00 91.94 104 SER A N 1
ATOM 774 C CA . SER A 1 104 ? -4.900 -0.773 11.074 1.00 91.94 104 SER A CA 1
ATOM 775 C C . SER A 1 104 ? -6.254 -0.776 10.354 1.00 91.94 104 SER A C 1
ATOM 777 O O . SER A 1 104 ? -6.881 0.272 10.219 1.00 91.94 104 SER A O 1
ATOM 779 N N . GLY A 1 105 ? -6.682 -1.938 9.851 1.00 85.56 105 GLY A N 1
ATOM 780 C CA . GLY A 1 105 ? -7.905 -2.079 9.050 1.00 85.56 105 GLY A CA 1
ATOM 781 C C . GLY A 1 105 ? -7.784 -1.633 7.586 1.00 85.56 105 GLY A C 1
ATOM 782 O O . GLY A 1 105 ? -8.754 -1.745 6.839 1.00 85.56 105 GLY A O 1
ATOM 783 N N . GLY A 1 106 ? -6.612 -1.153 7.154 1.00 89.19 106 GLY A N 1
ATOM 784 C CA . GLY A 1 106 ? -6.331 -0.905 5.742 1.00 89.19 106 GLY A CA 1
ATOM 785 C C . GLY A 1 106 ? -6.222 -2.207 4.953 1.00 89.19 106 GLY A C 1
ATOM 786 O O . GLY A 1 106 ? -5.889 -3.258 5.498 1.00 89.19 106 GLY A O 1
ATOM 787 N N . THR A 1 107 ? -6.477 -2.140 3.650 1.00 90.31 107 THR A N 1
ATOM 788 C CA . THR A 1 107 ? -6.369 -3.297 2.751 1.00 90.31 107 THR A CA 1
ATOM 789 C C . THR A 1 107 ? -5.343 -3.028 1.664 1.00 90.31 107 THR A C 1
ATOM 791 O O . THR A 1 107 ? -5.088 -1.875 1.314 1.00 90.31 107 THR A O 1
ATOM 794 N N . VAL A 1 108 ? -4.772 -4.093 1.090 1.00 90.56 108 VAL A N 1
ATOM 795 C CA . VAL A 1 108 ? -3.900 -3.965 -0.090 1.00 90.56 108 VAL A CA 1
ATOM 796 C C . VAL A 1 108 ? -4.650 -3.268 -1.215 1.00 90.56 108 VAL A C 1
ATOM 798 O O . VAL A 1 108 ? -4.120 -2.330 -1.789 1.00 90.56 108 VAL A O 1
ATOM 801 N N . PHE A 1 109 ? -5.905 -3.652 -1.463 1.00 88.81 109 PHE A N 1
ATOM 802 C CA . PHE A 1 109 ? -6.761 -2.999 -2.454 1.00 88.81 109 PHE A CA 1
ATOM 803 C C . PHE A 1 109 ? -6.917 -1.498 -2.209 1.00 88.81 109 PHE A C 1
ATOM 805 O O . PHE A 1 109 ? -6.828 -0.716 -3.149 1.00 88.81 109 PHE A O 1
ATOM 812 N N . GLY A 1 110 ? -7.146 -1.081 -0.963 1.00 89.00 110 GLY A N 1
ATOM 813 C CA . GLY A 1 110 ? -7.268 0.334 -0.632 1.00 89.00 110 GLY A CA 1
ATOM 814 C C . GLY A 1 110 ? -5.945 1.084 -0.785 1.00 89.00 110 GLY A C 1
ATOM 815 O O . GLY A 1 110 ? -5.956 2.194 -1.309 1.00 89.00 110 GLY A O 1
ATOM 816 N N . GLY A 1 111 ? -4.829 0.461 -0.389 1.00 90.69 111 GLY A N 1
ATOM 817 C CA . GLY A 1 111 ? -3.473 0.993 -0.552 1.00 90.69 111 GLY A CA 1
ATOM 818 C C . GLY A 1 111 ? -3.042 1.091 -2.015 1.00 90.69 111 GLY A C 1
ATOM 819 O O . GLY A 1 111 ? -2.411 2.066 -2.404 1.00 90.69 111 GLY A O 1
ATOM 820 N N . MET A 1 112 ? -3.450 0.123 -2.837 1.00 90.19 112 MET A N 1
ATOM 821 C CA . MET A 1 112 ? -3.382 0.221 -4.285 1.00 90.19 112 MET A CA 1
ATOM 822 C C . MET A 1 112 ? -4.222 1.419 -4.701 1.00 90.19 112 MET A C 1
ATOM 824 O O . MET A 1 112 ? -3.628 2.414 -5.074 1.00 90.19 112 MET A O 1
ATOM 828 N N . ALA A 1 113 ? -5.550 1.397 -4.557 1.00 88.88 113 ALA A N 1
ATOM 829 C CA . ALA A 1 113 ? -6.453 2.436 -5.067 1.00 88.88 113 ALA A CA 1
ATOM 830 C C . ALA A 1 113 ? -5.965 3.878 -4.827 1.00 88.88 113 ALA A C 1
ATOM 832 O O . ALA A 1 113 ? -5.999 4.687 -5.750 1.00 88.88 113 ALA A O 1
ATOM 833 N N . VAL A 1 114 ? -5.448 4.194 -3.632 1.00 91.12 114 VAL A N 1
ATOM 834 C CA . VAL A 1 114 ? -4.930 5.540 -3.320 1.00 91.12 114 VAL A CA 1
ATOM 835 C C . VAL A 1 114 ? -3.669 5.950 -4.086 1.00 91.12 114 VAL A C 1
ATOM 837 O O . VAL A 1 114 ? -3.448 7.141 -4.276 1.00 91.12 114 VAL A O 1
ATOM 840 N N . LEU A 1 115 ? -2.848 4.994 -4.521 1.00 90.31 115 LEU A N 1
ATOM 841 C CA . LEU A 1 115 ? -1.683 5.214 -5.384 1.00 90.31 115 LEU A CA 1
ATOM 842 C C . LEU A 1 115 ? -2.057 5.338 -6.869 1.00 90.31 115 LEU A C 1
ATOM 844 O O . LEU A 1 115 ? -1.208 5.667 -7.695 1.00 90.31 115 LEU A O 1
ATOM 848 N N . GLY A 1 116 ? -3.306 5.043 -7.225 1.00 87.44 116 GLY A N 1
ATOM 849 C CA . GLY A 1 116 ? -3.776 5.086 -8.601 1.00 87.44 116 GLY A CA 1
ATOM 850 C C . GLY A 1 116 ? -3.992 6.507 -9.106 1.00 87.44 116 GLY A C 1
ATOM 851 O O . GLY A 1 116 ? -4.084 7.450 -8.318 1.00 87.44 116 GLY A O 1
ATOM 852 N N . PRO A 1 117 ? -4.145 6.682 -10.431 1.00 83.06 117 PRO A N 1
ATOM 853 C CA . PRO A 1 117 ? -4.430 7.992 -11.013 1.00 83.06 117 PRO A CA 1
ATOM 854 C C . PRO A 1 117 ? -5.780 8.555 -10.541 1.00 83.06 117 PRO A C 1
ATOM 856 O O . PRO A 1 117 ? -5.977 9.769 -10.552 1.00 83.06 117 PRO A O 1
ATOM 859 N N . ASN A 1 118 ? -6.706 7.690 -10.109 1.00 83.62 118 ASN A N 1
ATOM 860 C CA . ASN A 1 118 ? -7.969 8.086 -9.507 1.00 83.62 118 ASN A CA 1
ATOM 861 C C . ASN A 1 118 ? -8.235 7.305 -8.204 1.00 83.62 118 ASN A C 1
ATOM 863 O O . ASN A 1 118 ? -8.720 6.175 -8.260 1.00 83.62 118 ASN A O 1
ATOM 867 N N . PRO A 1 119 ? -8.028 7.912 -7.022 1.00 78.31 119 PRO A N 1
ATOM 868 C CA . PRO A 1 119 ? -8.243 7.247 -5.735 1.00 78.31 119 PRO A CA 1
ATOM 869 C C . PRO A 1 119 ? -9.718 6.927 -5.439 1.00 78.31 119 PRO A C 1
ATOM 871 O O . PRO A 1 119 ? -10.017 6.230 -4.472 1.00 78.31 119 PRO A O 1
ATOM 874 N N . SER A 1 120 ? -10.646 7.412 -6.273 1.00 80.00 120 SER A N 1
ATOM 875 C CA . SER A 1 120 ? -12.076 7.085 -6.206 1.00 80.00 120 SER A CA 1
ATOM 876 C C . SER A 1 120 ? -12.469 5.909 -7.110 1.00 80.00 120 SER A C 1
ATOM 878 O O . SER A 1 120 ? -13.656 5.602 -7.220 1.00 80.00 120 SER A O 1
ATOM 880 N N . ARG A 1 121 ? -11.516 5.260 -7.796 1.00 75.56 121 ARG A N 1
ATOM 881 C CA . ARG A 1 121 ? -11.765 4.110 -8.677 1.00 75.56 121 ARG A CA 1
ATOM 882 C C . ARG A 1 121 ? -10.781 2.983 -8.377 1.00 75.56 121 ARG A C 1
ATOM 884 O O . ARG A 1 121 ? -9.575 3.154 -8.467 1.00 75.56 121 ARG A O 1
ATOM 891 N N . PHE A 1 122 ? -11.303 1.797 -8.073 1.00 65.94 122 PHE A N 1
ATOM 892 C CA . PHE A 1 122 ? -10.477 0.632 -7.730 1.00 65.94 122 PHE A CA 1
ATOM 893 C C . PHE A 1 122 ? -9.759 -0.013 -8.928 1.00 65.94 122 PHE A C 1
ATOM 895 O O . PHE A 1 122 ? -8.837 -0.794 -8.725 1.00 65.94 122 PHE A O 1
ATOM 902 N N . ASN A 1 123 ? -10.153 0.312 -10.162 1.00 63.38 123 ASN A N 1
ATOM 903 C CA . ASN A 1 123 ? -9.747 -0.438 -11.357 1.00 63.38 123 ASN A CA 1
ATOM 904 C C . ASN A 1 123 ? -8.543 0.165 -12.100 1.00 63.38 123 ASN A C 1
ATOM 906 O O . ASN A 1 123 ? -8.132 -0.379 -13.120 1.00 63.38 123 ASN A O 1
ATOM 910 N N . ASP A 1 124 ? -7.983 1.280 -11.623 1.00 61.75 124 ASP A N 1
ATOM 911 C CA . ASP A 1 124 ? -7.034 2.077 -12.413 1.00 61.75 124 ASP A CA 1
ATOM 912 C C . ASP A 1 124 ? -5.553 1.722 -12.157 1.00 61.75 124 ASP A C 1
ATOM 914 O O . ASP A 1 124 ? -4.658 2.414 -12.642 1.00 61.75 124 ASP A O 1
ATOM 918 N N . ILE A 1 125 ? -5.265 0.651 -11.406 1.00 64.06 125 ILE A N 1
ATOM 919 C CA . ILE A 1 125 ? -3.889 0.243 -11.077 1.00 64.06 125 ILE A CA 1
ATOM 920 C C . ILE A 1 125 ? -3.617 -1.142 -11.603 1.00 64.06 125 ILE A C 1
ATOM 922 O O . ILE A 1 125 ? -4.286 -2.106 -11.240 1.00 64.06 125 ILE A O 1
ATOM 926 N N . GLN A 1 126 ? -2.606 -1.215 -12.455 1.00 72.19 126 GLN A N 1
ATOM 927 C CA . GLN A 1 126 ? -2.254 -2.440 -13.150 1.00 72.19 126 GLN A CA 1
ATOM 928 C C . GLN A 1 126 ? -1.528 -3.393 -12.201 1.00 72.19 126 GLN A C 1
ATOM 930 O O . GLN A 1 126 ? -1.942 -4.538 -12.075 1.00 72.19 126 GLN A O 1
ATOM 935 N N . GLU A 1 127 ? -0.523 -2.910 -11.462 1.00 86.94 127 GLU A N 1
ATOM 936 C CA . GLU A 1 127 ? 0.295 -3.750 -10.585 1.00 86.94 127 GLU A CA 1
ATOM 937 C C . GLU A 1 127 ? 0.864 -2.968 -9.391 1.00 86.94 127 GLU A C 1
ATOM 939 O O . GLU A 1 127 ? 1.247 -1.799 -9.500 1.00 86.94 127 GLU A O 1
ATOM 944 N N . ALA A 1 128 ? 0.979 -3.639 -8.249 1.00 91.00 128 ALA A N 1
ATOM 945 C CA . ALA A 1 128 ? 1.671 -3.145 -7.070 1.00 91.00 128 ALA A CA 1
ATOM 946 C C . ALA A 1 128 ? 2.575 -4.225 -6.472 1.00 91.00 128 ALA A C 1
ATOM 948 O O . ALA A 1 128 ? 2.261 -5.415 -6.507 1.00 91.00 128 ALA A O 1
ATOM 949 N N . GLU A 1 129 ? 3.697 -3.807 -5.895 1.00 93.62 129 GLU A N 1
ATOM 950 C CA . GLU A 1 129 ? 4.565 -4.681 -5.111 1.00 93.62 129 GLU A CA 1
ATOM 951 C C . GLU A 1 129 ? 4.321 -4.459 -3.621 1.00 93.62 129 GLU A C 1
ATOM 953 O O . GLU A 1 129 ? 4.139 -3.329 -3.164 1.00 93.62 129 GLU A O 1
ATOM 958 N N . ILE A 1 130 ? 4.294 -5.553 -2.868 1.00 94.19 130 ILE A N 1
ATOM 959 C CA . ILE A 1 130 ? 3.901 -5.563 -1.466 1.00 94.19 130 ILE A CA 1
ATOM 960 C C . ILE A 1 130 ? 5.100 -5.998 -0.642 1.00 94.19 130 ILE A C 1
ATOM 962 O O . ILE A 1 130 ? 5.693 -7.046 -0.887 1.00 94.19 130 ILE A O 1
ATOM 966 N N . PHE A 1 131 ? 5.425 -5.210 0.372 1.00 95.38 131 PHE A N 1
ATOM 967 C CA . PHE A 1 131 ? 6.539 -5.438 1.274 1.00 95.38 131 PHE A CA 1
ATOM 968 C C . PHE A 1 131 ? 6.044 -5.587 2.704 1.00 95.38 131 PHE A C 1
ATOM 970 O O . PHE A 1 131 ? 5.110 -4.914 3.139 1.00 95.38 131 PHE A O 1
ATOM 977 N N . SER A 1 132 ? 6.705 -6.443 3.471 1.00 95.00 132 SER A N 1
ATOM 978 C CA . SER A 1 132 ? 6.497 -6.526 4.908 1.00 95.00 132 SER A CA 1
ATOM 979 C C . SER A 1 132 ? 6.870 -5.197 5.584 1.00 95.00 132 SER A C 1
ATOM 981 O O . SER A 1 132 ? 7.624 -4.407 5.013 1.00 95.00 132 SER A O 1
ATOM 983 N N . PRO A 1 133 ? 6.436 -4.960 6.835 1.00 93.06 133 PRO A N 1
ATOM 984 C CA . PRO A 1 133 ? 6.887 -3.795 7.601 1.00 93.06 133 PRO A CA 1
ATOM 985 C C . PRO A 1 133 ? 8.414 -3.728 7.785 1.00 93.06 133 PRO A C 1
ATOM 987 O O . PRO A 1 133 ? 8.956 -2.678 8.103 1.00 93.06 133 PRO A O 1
ATOM 990 N N . GLN A 1 134 ? 9.111 -4.856 7.607 1.00 95.06 134 GLN A N 1
ATOM 991 C CA . GLN A 1 134 ? 10.571 -4.957 7.665 1.00 95.06 134 GLN A CA 1
ATOM 992 C C . GLN A 1 134 ? 11.240 -4.731 6.294 1.00 95.06 134 GLN A C 1
ATOM 994 O O . GLN A 1 134 ? 12.457 -4.836 6.193 1.00 95.06 134 GLN A O 1
ATOM 999 N N . GLY A 1 135 ? 10.464 -4.464 5.238 1.00 93.94 135 GLY A N 1
ATOM 1000 C CA . GLY A 1 135 ? 10.961 -4.233 3.880 1.00 93.94 135 GLY A CA 1
ATOM 1001 C C . GLY A 1 135 ? 11.193 -5.495 3.042 1.00 93.94 135 GLY A C 1
ATOM 1002 O O . GLY A 1 135 ? 11.717 -5.395 1.938 1.00 93.94 135 GLY A O 1
ATOM 1003 N N . ALA A 1 136 ? 10.805 -6.684 3.515 1.00 94.31 136 ALA A N 1
ATOM 1004 C CA . ALA A 1 136 ? 10.932 -7.915 2.728 1.00 94.31 136 ALA A CA 1
ATOM 1005 C C . ALA A 1 136 ? 9.809 -8.008 1.684 1.00 94.31 136 ALA A C 1
ATOM 1007 O O . ALA A 1 136 ? 8.644 -7.841 2.042 1.00 94.31 136 ALA A O 1
ATOM 1008 N N . SER A 1 137 ? 10.132 -8.303 0.420 1.00 93.81 137 SER A N 1
ATOM 1009 C CA . SER A 1 137 ? 9.111 -8.479 -0.625 1.00 93.81 137 SER A CA 1
ATOM 1010 C C . SER A 1 137 ? 8.226 -9.687 -0.299 1.00 93.81 137 SER A C 1
ATOM 1012 O O . SER A 1 137 ? 8.716 -10.788 -0.043 1.00 93.81 137 SER A O 1
ATOM 1014 N N . LEU A 1 138 ? 6.916 -9.457 -0.261 1.00 91.75 138 LEU A N 1
ATOM 1015 C CA . LEU A 1 138 ? 5.878 -10.467 -0.047 1.00 91.75 138 LEU A CA 1
ATOM 1016 C C . LEU A 1 138 ? 5.259 -10.930 -1.369 1.00 91.75 138 LEU A C 1
ATOM 1018 O O . LEU A 1 138 ? 4.576 -11.952 -1.398 1.00 91.75 138 LEU A O 1
ATOM 1022 N N . GLY A 1 139 ? 5.490 -10.186 -2.451 1.00 91.56 139 GLY A N 1
ATOM 1023 C CA . GLY A 1 139 ? 5.014 -10.504 -3.788 1.00 91.56 139 GLY A CA 1
ATOM 1024 C C . GLY A 1 139 ? 4.400 -9.303 -4.494 1.00 91.56 139 GLY A C 1
ATOM 1025 O O . GLY A 1 139 ? 4.565 -8.152 -4.087 1.00 91.56 139 GLY A O 1
ATOM 1026 N N . LYS A 1 140 ? 3.678 -9.597 -5.574 1.00 91.25 140 LYS A N 1
ATOM 1027 C CA . LYS A 1 140 ? 2.975 -8.613 -6.396 1.00 91.25 140 LYS A CA 1
ATOM 1028 C C . LYS A 1 140 ? 1.473 -8.863 -6.340 1.00 91.25 140 LYS A C 1
ATOM 1030 O O . LYS A 1 140 ? 1.044 -10.005 -6.174 1.00 91.25 140 LYS A O 1
ATOM 1035 N N . ALA A 1 141 ? 0.700 -7.797 -6.475 1.00 87.88 141 ALA A N 1
ATOM 1036 C CA . ALA A 1 141 ? -0.742 -7.842 -6.637 1.00 87.88 141 ALA A CA 1
ATOM 1037 C C . ALA A 1 141 ? -1.138 -7.045 -7.877 1.00 87.88 141 ALA A C 1
ATOM 1039 O O . ALA A 1 141 ? -0.604 -5.961 -8.119 1.00 87.88 141 ALA A O 1
ATOM 1040 N N . ASP A 1 142 ? -2.092 -7.574 -8.628 1.00 85.62 142 ASP A N 1
ATOM 1041 C CA . ASP A 1 142 ? -2.738 -6.882 -9.733 1.00 85.62 142 ASP A CA 1
ATOM 1042 C C . ASP A 1 142 ? -4.246 -6.772 -9.459 1.00 85.62 142 ASP A C 1
ATOM 1044 O O . ASP A 1 142 ? -4.801 -7.434 -8.577 1.00 85.62 142 ASP A O 1
ATOM 1048 N N . THR A 1 143 ? -4.929 -5.881 -10.174 1.00 72.75 143 THR A N 1
ATOM 1049 C CA . THR A 1 143 ? -6.371 -5.653 -9.983 1.00 72.75 143 THR A CA 1
ATOM 1050 C C . THR A 1 143 ? -7.236 -6.845 -10.404 1.00 72.75 143 THR A C 1
ATOM 1052 O O . THR A 1 143 ? -8.378 -6.945 -9.955 1.00 72.75 143 THR A O 1
ATOM 1055 N N . GLY A 1 144 ? -6.717 -7.757 -11.233 1.00 73.00 144 GLY A N 1
ATOM 1056 C CA . GLY A 1 144 ? -7.429 -8.957 -11.689 1.00 73.00 144 GLY A CA 1
ATOM 1057 C C . GLY A 1 144 ? -7.289 -10.156 -10.748 1.00 73.00 144 GLY A C 1
ATOM 1058 O O . GLY A 1 144 ? -8.109 -11.073 -10.772 1.00 73.00 144 GLY A O 1
ATOM 1059 N N . SER A 1 145 ? -6.261 -10.152 -9.911 1.00 70.75 145 SER A N 1
ATOM 1060 C CA . SER A 1 145 ? -5.849 -11.246 -9.058 1.00 70.75 145 SER A CA 1
ATOM 1061 C C . SER A 1 145 ? -5.034 -10.685 -7.897 1.00 70.75 145 SER A C 1
ATOM 1063 O O . SER A 1 145 ? -3.817 -10.520 -7.942 1.00 70.75 145 SER A O 1
ATOM 1065 N N . ILE A 1 146 ? -5.725 -10.411 -6.791 1.00 71.44 146 ILE A N 1
ATOM 1066 C CA . ILE A 1 146 ? -5.049 -10.302 -5.503 1.00 71.44 146 ILE A CA 1
ATOM 1067 C C . ILE A 1 146 ? -5.028 -11.704 -4.909 1.00 71.44 146 ILE A C 1
ATOM 1069 O O . ILE A 1 146 ? -6.092 -12.231 -4.565 1.00 71.44 146 ILE A O 1
ATOM 1073 N N . PRO A 1 147 ? -3.844 -12.336 -4.797 1.00 71.06 147 PRO A N 1
ATOM 1074 C CA . PRO A 1 147 ? -3.719 -13.616 -4.132 1.00 71.06 147 PRO A CA 1
ATOM 1075 C C . PRO A 1 147 ? -4.428 -13.601 -2.781 1.00 71.06 147 PRO A C 1
ATOM 1077 O O . PRO A 1 147 ? -4.276 -12.665 -1.992 1.00 71.06 147 PRO A O 1
ATOM 1080 N N . ASN A 1 148 ? -5.160 -14.674 -2.477 1.00 69.56 148 ASN A N 1
ATOM 1081 C CA . ASN A 1 148 ? -5.888 -14.803 -1.212 1.00 69.56 148 ASN A CA 1
ATOM 1082 C C . ASN A 1 148 ? -4.946 -14.706 0.012 1.00 69.56 148 ASN A C 1
ATOM 1084 O O . ASN A 1 148 ? -5.382 -14.444 1.131 1.00 69.56 148 ASN A O 1
ATOM 1088 N N . THR A 1 149 ? -3.635 -14.853 -0.206 1.00 69.56 149 THR A N 1
ATOM 1089 C CA . THR A 1 149 ? -2.560 -14.635 0.770 1.00 69.56 149 THR A CA 1
ATOM 1090 C C . THR A 1 149 ? -2.472 -13.197 1.289 1.00 69.56 149 THR A C 1
ATOM 1092 O O . THR A 1 149 ? -1.919 -12.985 2.363 1.00 69.56 149 THR A O 1
ATOM 1095 N N . PHE A 1 150 ? -3.047 -12.211 0.593 1.00 74.81 150 PHE A N 1
ATOM 1096 C CA . PHE A 1 150 ? -3.096 -10.813 1.040 1.00 74.81 150 PHE A CA 1
ATOM 1097 C C . PHE A 1 150 ? -4.368 -10.452 1.823 1.00 74.81 150 PHE A C 1
ATOM 1099 O O . PHE A 1 150 ? -4.567 -9.291 2.172 1.00 74.81 150 PHE A O 1
ATOM 1106 N N . SER A 1 151 ? -5.220 -11.427 2.150 1.00 69.00 151 SER A N 1
ATOM 1107 C CA . SER A 1 151 ? -6.404 -11.206 2.996 1.00 69.00 151 SER A CA 1
ATOM 1108 C C . SER A 1 151 ? -6.062 -10.848 4.454 1.00 69.00 151 SER A C 1
ATOM 1110 O O . SER A 1 151 ? -6.883 -10.253 5.146 1.00 69.00 151 SER A O 1
ATOM 1112 N N . LEU A 1 152 ? -4.845 -11.172 4.913 1.00 72.19 152 LEU A N 1
ATOM 1113 C CA . LEU A 1 152 ? -4.368 -11.004 6.294 1.00 72.19 152 LEU A CA 1
ATOM 1114 C C . LEU A 1 152 ? -2.980 -10.339 6.347 1.00 72.19 152 LEU A C 1
ATOM 1116 O O . LEU A 1 152 ? -2.082 -10.775 7.071 1.00 72.19 152 LEU A O 1
ATOM 1120 N N . VAL A 1 153 ? -2.763 -9.276 5.569 1.00 86.19 153 VAL A N 1
ATOM 1121 C CA . VAL A 1 153 ? -1.541 -8.467 5.722 1.00 86.19 153 VAL A CA 1
ATOM 1122 C C . VAL A 1 153 ? -1.570 -7.675 7.023 1.00 86.19 153 VAL A C 1
ATOM 1124 O O . VAL A 1 153 ? -2.571 -7.070 7.400 1.00 86.19 153 VAL A O 1
ATOM 1127 N N . ARG A 1 154 ? -0.430 -7.675 7.716 1.00 90.62 154 ARG A N 1
ATOM 1128 C CA . ARG A 1 154 ? -0.266 -6.950 8.978 1.00 90.62 154 ARG A CA 1
ATOM 1129 C C . ARG A 1 154 ? -0.227 -5.435 8.731 1.00 90.62 154 ARG A C 1
ATOM 1131 O O . ARG A 1 154 ? 0.311 -5.011 7.703 1.00 90.62 154 ARG A O 1
ATOM 1138 N N . PRO A 1 155 ? -0.698 -4.609 9.680 1.00 93.19 155 PRO A N 1
ATOM 1139 C CA . PRO A 1 155 ? -0.456 -3.169 9.644 1.00 93.19 155 PRO A CA 1
ATOM 1140 C C . PRO A 1 155 ? 1.040 -2.850 9.504 1.00 93.19 155 PRO A C 1
ATOM 1142 O O . PRO A 1 155 ? 1.892 -3.596 9.993 1.00 93.19 155 PRO A O 1
ATOM 1145 N N . GLY A 1 156 ? 1.356 -1.760 8.807 1.00 93.94 156 GLY A N 1
ATOM 1146 C CA . GLY A 1 156 ? 2.724 -1.363 8.462 1.00 93.94 156 GLY A CA 1
ATOM 1147 C C . GLY A 1 156 ? 3.291 -2.044 7.212 1.00 93.94 156 GLY A C 1
ATOM 1148 O O . GLY A 1 156 ? 4.380 -1.686 6.780 1.00 93.94 156 GLY A O 1
ATOM 1149 N N . THR A 1 157 ? 2.572 -3.001 6.614 1.00 95.94 157 THR A N 1
ATOM 1150 C CA . THR A 1 157 ? 2.896 -3.527 5.275 1.00 95.94 157 THR A CA 1
ATOM 1151 C C . THR A 1 157 ? 2.935 -2.362 4.288 1.00 95.94 157 THR A C 1
ATOM 1153 O O . THR A 1 157 ? 2.072 -1.489 4.345 1.00 95.94 157 THR A O 1
ATOM 1156 N N . VAL A 1 158 ? 3.920 -2.335 3.396 1.00 96.06 158 VAL A N 1
ATOM 1157 C CA . VAL A 1 158 ? 4.089 -1.263 2.412 1.00 96.06 158 VAL A CA 1
ATOM 1158 C C . VAL A 1 158 ? 3.613 -1.746 1.049 1.00 96.06 158 VAL A C 1
ATOM 1160 O O . VAL A 1 158 ? 3.997 -2.821 0.599 1.00 96.06 158 VAL A O 1
ATOM 1163 N N . VAL A 1 159 ? 2.779 -0.952 0.391 1.00 94.56 159 VAL A N 1
ATOM 1164 C CA . VAL A 1 159 ? 2.345 -1.160 -0.993 1.00 94.56 159 VAL A CA 1
ATOM 1165 C C . VAL A 1 159 ? 3.009 -0.092 -1.838 1.00 94.56 159 VAL A C 1
ATOM 1167 O O . VAL A 1 159 ? 2.877 1.092 -1.540 1.00 94.56 159 VAL A O 1
ATOM 1170 N N . CYS A 1 160 ? 3.717 -0.511 -2.877 1.00 94.62 160 CYS A N 1
ATOM 1171 C CA . CYS A 1 160 ? 4.398 0.364 -3.818 1.00 94.62 160 CYS A CA 1
ATOM 1172 C C . CYS A 1 160 ? 3.806 0.194 -5.213 1.00 94.62 160 CYS A C 1
ATOM 1174 O O . CYS A 1 160 ? 3.585 -0.930 -5.665 1.00 94.62 160 CYS A O 1
ATOM 1176 N N . GLN A 1 161 ? 3.597 1.301 -5.917 1.00 91.94 161 GLN A N 1
ATOM 1177 C CA . GLN A 1 161 ? 3.178 1.280 -7.314 1.00 91.94 161 GLN A CA 1
ATOM 1178 C C . GLN A 1 161 ? 4.279 0.647 -8.174 1.00 91.94 161 GLN A C 1
ATOM 1180 O O . GLN A 1 161 ? 5.432 1.074 -8.093 1.00 91.94 161 GLN A O 1
ATOM 1185 N N . ASN A 1 162 ? 3.951 -0.356 -8.994 1.00 84.56 162 ASN A N 1
ATOM 1186 C CA . ASN A 1 162 ? 4.894 -0.856 -9.995 1.00 84.56 162 ASN A CA 1
ATOM 1187 C C . ASN A 1 162 ? 4.932 0.129 -11.183 1.00 84.56 162 ASN A C 1
ATOM 1189 O O . ASN A 1 162 ? 3.890 0.683 -11.533 1.00 84.56 162 ASN A O 1
ATOM 1193 N N . ARG A 1 163 ? 6.121 0.415 -11.731 1.00 66.31 163 ARG A N 1
ATOM 1194 C CA . ARG A 1 163 ? 6.279 1.382 -12.837 1.00 66.31 163 ARG A CA 1
ATOM 1195 C C . ARG A 1 163 ? 5.656 0.884 -14.132 1.00 66.31 163 ARG A C 1
ATOM 1197 O O . ARG A 1 163 ? 5.786 -0.331 -14.392 1.00 66.31 163 ARG A O 1
#

Foldseek 3Di:
DDDDDDDDDDPDPPPPPPPVVPVVVPPVPPPPDDPDDDDPPPDPDDDPPPPPPPPDPDDPDPPPPPPVVVPPPQFAFQQPVPRDGWGWDDQLVPPPFTKTWAAVVRALQLRQLRSFPHSPDSQRAAKKWKAALVSHTPGMDGSVDDDPVRVDHDTSIMITGDD

pLDDT: mean 70.13, std 19.79, range [40.22, 96.38]